Protein 3RMQ (pdb70)

CATH classification: 2.30.30.990 (+1 more: 6.10.140.1650)

Sequence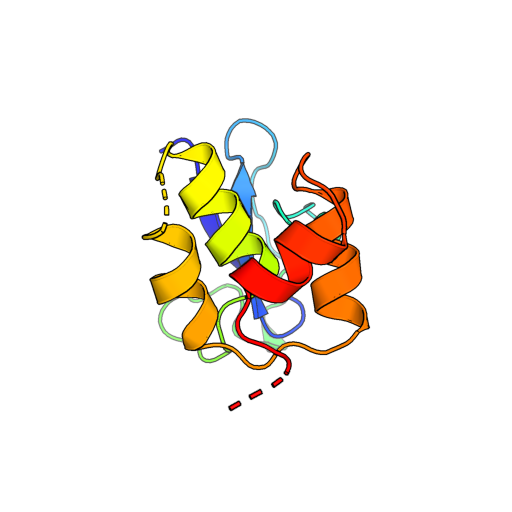 (108 aa):
QRYLWQQADGKRHVYDTARRHRVQAGRPFTALCGEETVTPQQTERGDLTAGLWFDGECPVCTIALAKALGWPREISDLAHRFDWSPALITRLAEVLHCSFGEVVELTGARV

Nearest PDB structures (foldseek):
  3rmq-assembly1_A  TM=1.006E+00  e=8.582E-23  Saccharomonospora viridis DSM 43017
  3rms-assembly3_C  TM=9.795E-01  e=6.558E-20  Saccharomonospora viridis DSM 43017
  2a6c-assembly1_A  TM=3.050E-01  e=9.362E+00  Nitrosomonas europaea

Solvent-accessible surface area: 6581 Å² total

Radius of gyration: 13.91 Å; Cα contacts (8 Å, |Δi|>4): 181; chains: 1; bounding box: 34×32×37 Å

Foldseek 3Di:
DQKDWFDFDQATFIAGVVQDDADAPDWDAGLLGDTTHQHVVQVGPPVVPPPGYHLLLRVLLVCVVVPDDVVSLVVL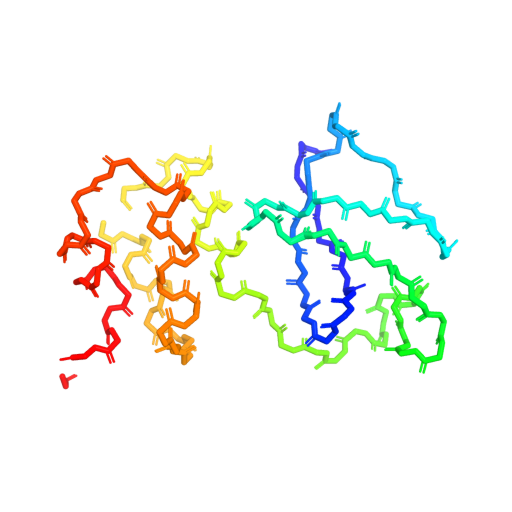QPDAADPVSLVSSPVNDPDDSVVSVNSNVRPD

InterPro domains:
  IPR031795 Putative zinc-finger containing protein [PF16827] (4-70)

B-factor: mean 31.34, std 17.66, range [10.31, 135.7]

Secondary structure (DSSP, 8-state):
--EEEEEETTEEEEEETTT----TT--EE-TTS-EE---GGGTTT-GGG--SPBPHHHHHHHHHHTT---HHHHHHTTS---HHHHHHHHHHS-S-HHHHHHHHT---

Structure (mmCIF, N/CA/C/O backbone):
data_3RMQ
#
_entry.id   3RMQ
#
_cell.length_a   79.225
_cell.length_b   79.225
_cell.length_c   47.051
_cell.angle_alpha   90.00
_cell.angle_beta   90.00
_cell.angle_gamma   120.00
#
_symmetry.space_group_name_H-M   'P 61'
#
loop_
_entity.id
_entity.type
_entity.pdbx_description
1 polymer 'uncharacterized protein'
2 non-polymer 'ZINC ION'
3 non-polymer 2-AMINO-2-HYDROXYMETHYL-PROPANE-1,3-DIOL
4 non-polymer 'CHLORIDE ION'
5 water water
#
loop_
_atom_site.group_PDB
_atom_site.id
_atom_site.type_symbol
_atom_site.label_atom_id
_atom_site.label_alt_id
_atom_site.label_comp_id
_atom_site.label_asym_id
_atom_site.label_entity_id
_atom_site.label_seq_id
_atom_site.pdbx_PDB_ins_code
_atom_site.Cartn_x
_atom_site.Cartn_y
_atom_site.Cartn_z
_atom_site.occupancy
_atom_site.B_iso_or_equiv
_atom_site.auth_seq_id
_atom_site.auth_comp_id
_atom_site.auth_asym_id
_atom_site.auth_atom_id
_atom_site.pdbx_PDB_model_num
ATOM 9 N N . GLN A 1 5 ? 12.743 -37.242 1.651 1.00 21.64 2 GLN A N 1
ATOM 10 C CA . GLN A 1 5 ? 11.833 -36.722 0.638 1.00 20.97 2 GLN A CA 1
ATOM 11 C C . GLN A 1 5 ? 11.294 -35.390 1.112 1.00 20.04 2 GLN A C 1
ATOM 12 O O . GLN A 1 5 ? 11.162 -35.176 2.314 1.00 20.21 2 GLN A O 1
ATOM 18 N N . ARG A 1 6 ? 10.911 -34.519 0.173 1.00 15.31 3 ARG A N 1
ATOM 19 C CA . ARG A 1 6 ? 10.459 -33.178 0.545 1.00 15.71 3 ARG A CA 1
ATOM 20 C C . ARG A 1 6 ? 9.114 -33.250 1.246 1.00 16.22 3 ARG A C 1
ATOM 21 O O . ARG A 1 6 ? 8.853 -32.463 2.171 1.00 15.84 3 ARG A O 1
ATOM 29 N N . TYR A 1 7 ? 8.240 -34.164 0.793 1.00 15.04 4 TYR A N 1
ATOM 30 C CA . TYR A 1 7 ? 6.896 -34.251 1.379 1.00 13.16 4 TYR A CA 1
ATOM 31 C C . TYR A 1 7 ? 6.619 -35.674 1.840 1.00 15.77 4 TYR A C 1
ATOM 32 O O . TYR A 1 7 ? 6.881 -36.630 1.111 1.00 15.45 4 TYR A O 1
ATOM 41 N N . LEU A 1 8 ? 5.991 -35.799 2.993 1.00 11.71 5 LEU A N 1
ATOM 42 C CA . LEU A 1 8 ? 5.646 -37.140 3.523 1.00 13.00 5 LEU A CA 1
ATOM 43 C C . LEU A 1 8 ? 4.228 -37.085 4.075 1.00 15.90 5 LEU A C 1
ATOM 44 O O . LEU A 1 8 ? 3.712 -35.993 4.381 1.00 15.05 5 LEU A O 1
ATOM 49 N N . TRP A 1 9 ? 3.622 -38.256 4.236 1.00 13.30 6 TRP A N 1
ATOM 50 C CA . TRP A 1 9 ? 2.285 -38.366 4.792 1.00 14.30 6 TRP A CA 1
ATOM 51 C C . TRP A 1 9 ? 2.348 -38.545 6.301 1.00 15.51 6 TRP A C 1
ATOM 52 O O . TRP A 1 9 ? 3.308 -39.166 6.813 1.00 12.50 6 TRP A O 1
ATOM 63 N N . GLN A 1 10 ? 1.321 -38.048 7.001 1.00 12.15 7 GLN A N 1
ATOM 64 C CA . GLN A 1 10 ? 1.183 -38.306 8.431 1.00 12.00 7 GLN A CA 1
ATOM 65 C C . GLN A 1 10 ? -0.285 -38.220 8.833 1.00 16.05 7 GLN A C 1
ATOM 66 O O . GLN A 1 10 ? -0.943 -37.210 8.544 1.00 15.26 7 GLN A O 1
ATOM 72 N N . GLN A 1 11 ? -0.789 -39.265 9.477 1.00 13.77 8 GLN A N 1
ATOM 73 C CA . GLN A 1 11 ? -2.205 -39.261 9.917 1.00 14.27 8 GLN A CA 1
ATOM 74 C C . GLN A 1 11 ? -2.308 -38.395 11.170 1.00 16.57 8 GLN A C 1
ATOM 75 O O . GLN A 1 11 ? -1.461 -38.493 12.102 1.00 14.02 8 GLN A O 1
ATOM 81 N N . ALA A 1 12 ? -3.330 -37.536 11.219 1.00 15.38 9 ALA A N 1
ATOM 82 C CA . ALA A 1 12 ? -3.576 -36.737 12.419 1.00 14.34 9 ALA A CA 1
ATOM 83 C C . ALA A 1 12 ? -4.930 -36.078 12.311 1.00 18.74 9 ALA A C 1
ATOM 84 O O . ALA A 1 12 ? -5.358 -35.686 11.226 1.00 16.35 9 ALA A O 1
ATOM 86 N N . ASP A 1 13 ? -5.618 -36.025 13.442 1.00 15.92 10 ASP A N 1
ATOM 87 C CA . ASP A 1 13 ? -6.906 -35.361 13.516 1.00 19.31 10 ASP A CA 1
ATOM 88 C C . ASP A 1 13 ? -7.873 -35.879 12.482 1.00 18.03 10 ASP A C 1
ATOM 89 O O . ASP A 1 13 ? -8.630 -35.104 11.872 1.00 17.53 10 ASP A O 1
ATOM 94 N N . GLY A 1 14 ? -7.881 -37.193 12.297 1.00 14.88 11 GLY A N 1
ATOM 95 C CA . GLY A 1 14 ? -8.883 -37.826 11.479 1.00 17.47 11 GLY A CA 1
ATOM 96 C C . GLY A 1 14 ? -8.624 -37.883 9.973 1.00 20.01 11 GLY A C 1
ATOM 97 O O . GLY A 1 14 ? -9.492 -38.372 9.262 1.00 17.60 11 GLY A O 1
ATOM 98 N N . LYS A 1 15 ? -7.489 -37.392 9.479 1.00 14.22 12 LYS A N 1
ATOM 99 C CA . LYS A 1 15 ? -7.190 -37.572 8.058 1.00 12.15 12 LYS A CA 1
ATOM 100 C C . LYS A 1 15 ? -5.738 -37.889 7.868 1.00 13.44 12 LYS A C 1
ATOM 101 O O . LYS A 1 15 ? -4.921 -37.624 8.741 1.00 13.02 12 LYS A O 1
ATOM 107 N N . ARG A 1 16 ? -5.388 -38.385 6.689 1.00 15.16 13 ARG A N 1
ATOM 108 C CA . ARG A 1 16 ? -3.989 -38.584 6.386 1.00 14.68 13 ARG A CA 1
ATOM 109 C C . ARG A 1 16 ? -3.490 -37.317 5.663 1.00 12.74 13 ARG A C 1
ATOM 110 O O . ARG A 1 16 ? -3.886 -37.072 4.521 1.00 13.38 13 ARG A O 1
ATOM 118 N N . HIS A 1 17 ? -2.716 -36.472 6.369 1.00 12.94 14 HIS A N 1
ATOM 119 C CA . HIS A 1 17 ? -2.286 -35.187 5.810 1.00 15.64 14 HIS A CA 1
ATOM 120 C C . HIS A 1 17 ? -0.918 -35.354 5.195 1.00 14.42 14 HIS A C 1
ATOM 121 O O . HIS A 1 17 ? -0.312 -36.435 5.326 1.00 15.62 14 HIS A O 1
ATOM 128 N N . VAL A 1 18 ? -0.430 -34.291 4.554 1.00 12.38 15 VAL A N 1
ATOM 129 C CA . VAL A 1 18 ? 0.906 -34.275 3.952 1.00 13.86 15 VAL A CA 1
ATOM 130 C C . VAL A 1 18 ? 1.608 -33.165 4.673 1.00 16.17 15 VAL A C 1
ATOM 131 O O . VAL A 1 18 ? 0.972 -32.114 4.990 1.00 15.54 15 VAL A O 1
ATOM 135 N N . TYR A 1 19 ? 2.890 -33.351 4.966 1.00 15.89 16 TYR A N 1
ATOM 136 C CA . TYR A 1 19 ? 3.645 -32.225 5.523 1.00 13.94 16 TYR A CA 1
ATOM 137 C C . TYR A 1 19 ? 4.959 -31.995 4.757 1.00 16.91 16 TYR A C 1
ATOM 138 O O . TYR A 1 19 ? 5.484 -32.903 4.079 1.00 13.65 16 TYR A O 1
ATOM 147 N N . ASP A 1 20 ? 5.464 -30.770 4.869 1.00 16.77 17 ASP A N 1
ATOM 148 C CA . ASP A 1 20 ? 6.735 -30.354 4.247 1.00 17.12 17 ASP A CA 1
ATOM 149 C C . ASP A 1 20 ? 7.855 -30.715 5.248 1.00 15.69 17 ASP A C 1
ATOM 150 O O . ASP A 1 20 ? 7.925 -30.141 6.370 1.00 18.27 17 ASP A O 1
ATOM 155 N N . THR A 1 21 ? 8.722 -31.652 4.876 1.00 15.78 18 THR A N 1
ATOM 156 C CA . THR A 1 21 ? 9.715 -32.170 5.820 1.00 15.69 18 THR A CA 1
ATOM 157 C C . THR A 1 21 ? 10.843 -31.144 5.973 1.00 19.27 18 THR A C 1
ATOM 158 O O . THR A 1 21 ? 11.736 -31.362 6.789 1.00 19.52 18 THR A O 1
ATOM 162 N N . ALA A 1 22 ? 10.825 -30.069 5.166 1.00 15.19 19 ALA A N 1
ATOM 163 C CA . ALA A 1 22 ? 11.805 -28.961 5.368 1.00 22.71 19 ALA A CA 1
ATOM 164 C C . ALA A 1 22 ? 11.297 -28.009 6.438 1.00 23.53 19 ALA A C 1
ATOM 165 O O . ALA A 1 22 ? 12.035 -27.108 6.851 1.00 22.57 19 ALA A O 1
ATOM 167 N N A ARG A 1 23 ? 10.042 -28.189 6.866 0.49 19.58 20 ARG A N 1
ATOM 168 N N B ARG A 1 23 ? 10.041 -28.183 6.861 0.51 19.50 20 ARG A N 1
ATOM 169 C CA A ARG A 1 23 ? 9.408 -27.279 7.832 0.49 23.02 20 ARG A CA 1
ATOM 170 C CA B ARG A 1 23 ? 9.421 -27.278 7.838 0.51 23.02 20 ARG A CA 1
ATOM 171 C C A ARG A 1 23 ? 9.050 -27.946 9.157 0.49 24.96 20 ARG A C 1
ATOM 172 C C B ARG A 1 23 ? 9.105 -27.959 9.167 0.51 25.04 20 ARG A C 1
ATOM 173 O O A ARG A 1 23 ? 9.024 -27.287 10.192 0.49 24.65 20 ARG A O 1
ATOM 174 O O B ARG A 1 23 ? 9.167 -27.326 10.214 0.51 24.42 20 ARG A O 1
ATOM 189 N N . HIS A 1 24 ? 8.760 -29.242 9.133 1.00 20.62 21 HIS A N 1
ATOM 190 C CA . HIS A 1 24 ? 8.361 -29.943 10.340 1.00 18.27 21 HIS A CA 1
ATOM 191 C C . HIS A 1 24 ? 9.018 -31.295 10.506 1.00 21.80 21 HIS A C 1
ATOM 192 O O . HIS A 1 24 ? 9.313 -31.974 9.520 1.00 19.14 21 HIS A O 1
ATOM 199 N N . ARG A 1 25 ? 9.197 -31.667 11.774 1.00 25.97 22 ARG A N 1
ATOM 200 C CA . ARG A 1 25 ? 9.533 -33.031 12.185 1.00 32.08 22 ARG A CA 1
ATOM 201 C C . ARG A 1 25 ? 8.353 -33.532 12.964 1.00 34.53 22 ARG A C 1
ATOM 202 O O . ARG A 1 25 ? 7.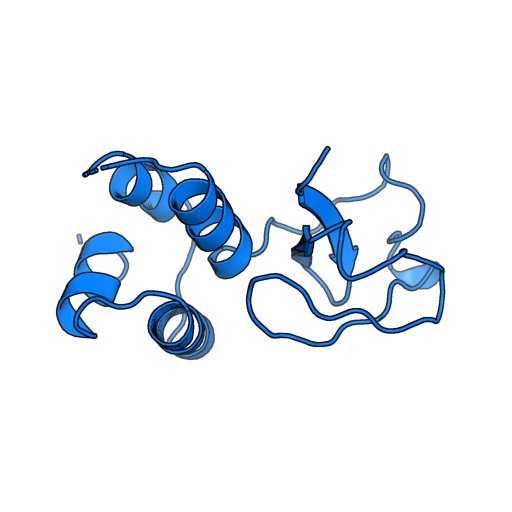957 -32.883 13.923 1.00 44.64 22 ARG A O 1
ATOM 210 N N . VAL A 1 26 ? 7.810 -34.693 12.623 1.00 25.21 23 VAL A N 1
ATOM 211 C CA . VAL A 1 26 ? 6.660 -35.222 13.349 1.00 25.28 23 VAL A CA 1
ATOM 212 C C . VAL A 1 26 ? 7.022 -35.929 14.654 1.00 28.86 23 VAL A C 1
ATOM 213 O O . VAL A 1 26 ? 8.020 -36.638 14.694 1.00 31.83 23 VAL A O 1
ATOM 217 N N . GLN A 1 27 ? 6.180 -35.797 15.689 1.00 24.01 24 GLN A N 1
ATOM 218 C CA . GLN A 1 27 ? 6.432 -36.445 16.981 1.00 30.63 24 GLN A CA 1
ATOM 219 C C . GLN A 1 27 ? 5.123 -36.495 17.740 1.00 31.88 24 GLN A C 1
ATOM 220 O O . GLN A 1 27 ? 4.316 -35.556 17.664 1.00 28.08 24 GLN A O 1
ATOM 226 N N . ALA A 1 28 ? 4.885 -37.585 18.464 1.00 33.50 25 ALA A N 1
ATOM 227 C CA . ALA A 1 28 ? 3.602 -37.738 19.140 1.00 34.60 25 ALA A CA 1
ATOM 228 C C . ALA A 1 28 ? 3.403 -36.540 20.063 1.00 34.90 25 ALA A C 1
ATOM 229 O O . ALA A 1 28 ? 4.344 -36.118 20.720 1.00 34.69 25 ALA A O 1
ATOM 231 N N . GLY A 1 29 ? 2.194 -35.984 20.111 1.00 30.99 26 GLY A N 1
ATOM 232 C CA . GLY A 1 29 ? 1.912 -34.885 21.025 1.00 34.95 26 GLY A CA 1
ATOM 233 C C . GLY A 1 29 ? 2.435 -33.519 20.596 1.00 37.62 26 GLY A C 1
ATOM 234 O O . GLY A 1 29 ? 2.218 -32.540 21.299 1.00 41.18 26 GLY A O 1
ATOM 235 N N . ARG A 1 30 ? 3.094 -33.440 19.439 1.00 26.73 27 ARG A N 1
ATOM 236 C CA . ARG A 1 30 ? 3.642 -32.183 18.948 1.00 27.24 27 ARG A CA 1
ATOM 237 C C . ARG A 1 30 ? 2.830 -31.745 17.739 1.00 25.71 27 ARG A C 1
ATOM 238 O O . ARG A 1 30 ? 2.566 -32.565 16.851 1.00 24.89 27 ARG A O 1
ATOM 246 N N . PRO A 1 31 ? 2.401 -30.481 17.705 1.00 26.94 28 PRO A N 1
ATOM 247 C CA . PRO A 1 31 ? 1.625 -30.043 16.533 1.00 27.18 28 PRO A CA 1
ATOM 248 C C . PRO A 1 31 ? 2.500 -29.887 15.309 1.00 27.78 28 PRO A C 1
ATOM 249 O O . PRO A 1 31 ? 3.691 -29.548 15.437 1.00 21.73 28 PRO A O 1
ATOM 253 N N . PHE A 1 32 ? 1.937 -30.123 14.128 1.00 23.21 29 PHE A N 1
ATOM 254 C CA . PHE A 1 32 ? 2.573 -29.653 12.913 1.00 18.97 29 PHE A CA 1
ATOM 255 C C . PHE A 1 32 ? 1.501 -29.062 12.030 1.00 21.25 29 PHE A C 1
ATOM 256 O O . PHE A 1 32 ? 0.318 -29.282 12.257 1.00 19.43 29 PHE A O 1
ATOM 264 N N . THR A 1 33 ? 1.903 -28.295 11.026 1.00 18.23 30 THR A N 1
ATOM 265 C CA . THR A 1 33 ? 0.929 -27.727 10.127 1.00 16.42 30 THR A CA 1
ATOM 266 C C . THR A 1 33 ? 1.097 -28.445 8.795 1.00 19.43 30 THR A C 1
ATOM 267 O O . THR A 1 33 ? 2.196 -28.507 8.229 1.00 20.22 30 THR A O 1
ATOM 271 N N . ALA A 1 34 ? -0.005 -28.987 8.317 1.00 16.84 31 ALA A N 1
ATOM 272 C CA . ALA A 1 34 ? -0.020 -29.728 7.055 1.00 16.79 31 ALA A CA 1
ATOM 273 C C . ALA A 1 34 ? -0.034 -28.788 5.829 1.00 17.23 31 ALA A C 1
ATOM 274 O O . ALA A 1 34 ? -0.235 -27.555 5.944 1.00 17.42 31 ALA A O 1
ATOM 276 N N . LEU A 1 35 ? 0.117 -29.349 4.629 1.00 16.17 32 LEU A N 1
ATOM 277 C CA . LEU A 1 35 ? 0.083 -28.501 3.413 1.00 19.24 32 LEU A CA 1
ATOM 278 C C . LEU A 1 35 ? -1.267 -27.781 3.305 1.00 18.13 32 LEU A C 1
ATOM 279 O O . LEU A 1 35 ? -1.382 -26.697 2.722 1.00 19.29 32 LEU A O 1
ATOM 284 N N . CYS A 1 36 ? -2.305 -28.360 3.883 1.00 16.52 33 CYS A N 1
ATOM 285 C CA . CYS A 1 36 ? -3.645 -27.754 3.741 1.00 19.17 33 CYS A CA 1
ATOM 286 C C . CYS A 1 36 ? -3.823 -26.602 4.700 1.00 22.44 33 CYS A C 1
ATOM 287 O O . CYS A 1 36 ? -4.857 -25.894 4.676 1.00 21.98 33 CYS A O 1
ATOM 290 N N . GLY A 1 37 ? -2.844 -26.411 5.581 1.00 18.92 34 GLY A N 1
ATOM 291 C CA . GLY A 1 37 ? -2.922 -25.288 6.506 1.00 22.66 34 GLY A CA 1
ATOM 292 C C . GLY A 1 37 ? -3.468 -25.598 7.891 1.00 21.86 34 GLY A C 1
ATOM 293 O O . GLY A 1 37 ? -3.382 -24.775 8.783 1.00 25.65 34 GLY A O 1
ATOM 294 N N A GLU A 1 38 ? -4.029 -26.788 8.071 0.43 19.30 35 GLU A N 1
ATOM 295 N N B GLU A 1 38 ? -4.016 -26.794 8.082 0.57 19.52 35 GLU A N 1
ATOM 296 C CA A GLU A 1 38 ? -4.476 -27.212 9.398 0.43 19.97 35 GLU A CA 1
ATOM 297 C CA B GLU A 1 38 ? -4.509 -27.207 9.404 0.57 20.17 35 GLU A CA 1
ATOM 298 C C A GLU A 1 38 ? -3.255 -27.432 10.282 0.43 21.22 35 GLU A C 1
ATOM 299 C C B GLU A 1 38 ? -3.338 -27.572 10.325 0.57 21.29 35 GLU A C 1
ATOM 300 O O A GLU A 1 38 ? -2.239 -27.929 9.812 0.43 18.51 35 GLU A O 1
ATOM 301 O O B GLU A 1 38 ? -2.440 -28.310 9.924 0.57 18.19 35 GLU A O 1
ATOM 312 N N . THR A 1 39 ? -3.362 -27.055 11.557 1.00 23.43 36 THR A N 1
ATOM 313 C CA . THR A 1 39 ? -2.356 -27.407 12.563 1.00 24.01 36 THR A CA 1
ATOM 314 C C . THR A 1 39 ? -2.932 -28.575 13.350 1.00 23.22 36 THR A C 1
ATOM 315 O O . THR A 1 39 ? -4.043 -28.485 13.913 1.00 20.00 36 THR A O 1
ATOM 319 N N . VAL A 1 40 ? -2.232 -29.705 13.340 1.00 21.65 37 VAL A N 1
ATOM 320 C CA . VAL A 1 40 ? -2.783 -30.944 13.903 1.00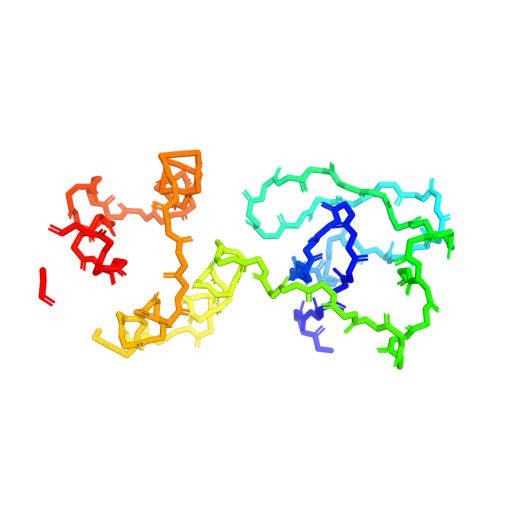 18.69 37 VAL A CA 1
ATOM 321 C C . VAL A 1 40 ? -1.702 -31.633 14.749 1.00 19.50 37 VAL A C 1
ATOM 322 O O . VAL A 1 40 ? -0.517 -31.360 14.559 1.00 23.17 37 VAL A O 1
ATOM 326 N N . THR A 1 41 ? -2.100 -32.548 15.633 1.00 19.49 38 THR A N 1
ATOM 327 C CA . THR A 1 41 ? -1.145 -33.211 16.538 1.00 20.52 38 THR A CA 1
ATOM 328 C C . THR A 1 41 ? -1.401 -34.707 16.501 1.00 20.87 38 THR A C 1
ATOM 329 O O . THR A 1 41 ? -2.502 -35.132 16.830 1.00 23.02 38 THR A O 1
ATOM 333 N N . PRO A 1 42 ? -0.391 -35.507 16.098 1.00 21.27 39 PRO A N 1
ATOM 334 C CA . PRO A 1 42 ? -0.549 -36.966 16.078 1.00 21.29 39 PRO A CA 1
ATOM 335 C C . PRO A 1 42 ? -0.765 -37.502 17.485 1.00 20.17 39 PRO A C 1
ATOM 336 O O . PRO A 1 42 ? -0.097 -37.018 18.440 1.00 21.71 39 PRO A O 1
ATOM 340 N N A GLN A 1 43 ? -1.704 -38.436 17.648 0.48 16.29 40 GLN A N 1
ATOM 341 N N B GLN A 1 43 ? -1.715 -38.435 17.630 0.52 16.25 40 GLN A N 1
ATOM 342 C CA A GLN A 1 43 ? -2.002 -39.002 18.976 0.48 18.27 40 GLN A CA 1
ATOM 343 C CA B GLN A 1 43 ? -2.067 -39.029 18.939 0.52 18.18 40 GLN A CA 1
ATOM 344 C C A GLN A 1 43 ? -2.073 -40.523 18.885 0.48 17.64 40 GLN A C 1
ATOM 345 C C B GLN A 1 43 ? -2.049 -40.547 18.854 0.52 17.47 40 GLN A C 1
ATOM 346 O O A GLN A 1 43 ? -2.675 -41.077 17.964 0.48 14.33 40 GLN A O 1
ATOM 347 O O B GLN A 1 43 ? -2.603 -41.128 17.922 0.52 14.74 40 GLN A O 1
ATOM 358 N N . THR A 1 44 ? -1.475 -41.194 19.861 1.00 16.57 41 THR A N 1
ATOM 359 C CA . THR A 1 44 ? -1.389 -42.636 19.815 1.00 18.65 41 THR A CA 1
ATOM 360 C C . THR A 1 44 ? -2.769 -43.282 19.858 1.00 18.24 41 THR A C 1
ATOM 361 O O . THR A 1 44 ? -2.988 -44.299 19.219 1.00 17.03 41 THR A O 1
ATOM 365 N N . GLU A 1 45 ? -3.703 -42.692 20.607 1.00 15.62 42 GLU A N 1
ATOM 366 C CA . GLU A 1 45 ? -5.050 -43.264 20.731 1.00 15.83 42 GLU A CA 1
ATOM 367 C C . GLU A 1 45 ? -5.791 -43.302 19.405 1.00 16.26 42 GLU A C 1
ATOM 368 O O . GLU A 1 45 ? -6.712 -44.079 19.237 1.00 16.17 42 GLU A O 1
ATOM 374 N N . ARG A 1 46 ? -5.394 -42.452 18.454 1.00 13.89 43 ARG A N 1
ATOM 375 C CA . ARG A 1 46 ? -6.054 -42.420 17.139 1.00 11.79 43 ARG A CA 1
ATOM 376 C C . ARG A 1 46 ? -5.318 -43.278 16.100 1.00 15.98 43 ARG A C 1
ATOM 377 O O . ARG A 1 46 ? -5.639 -43.271 14.873 1.00 15.14 43 ARG A O 1
ATOM 385 N N . GLY A 1 47 ? -4.314 -43.996 16.578 1.00 15.23 44 GLY A N 1
ATOM 386 C CA . GLY A 1 47 ? -3.488 -44.846 15.703 1.00 16.11 44 GLY A CA 1
ATOM 387 C C . GLY A 1 47 ? -2.493 -44.046 14.857 1.00 14.75 44 GLY A C 1
ATOM 388 O O . GLY A 1 47 ? -1.844 -44.588 13.924 1.00 14.47 44 GLY A O 1
ATOM 389 N N . ASP A 1 48 ? -2.285 -42.774 15.206 1.00 14.57 45 ASP A N 1
ATOM 390 C CA . ASP A 1 48 ? -1.494 -41.897 14.336 1.00 13.30 45 ASP A CA 1
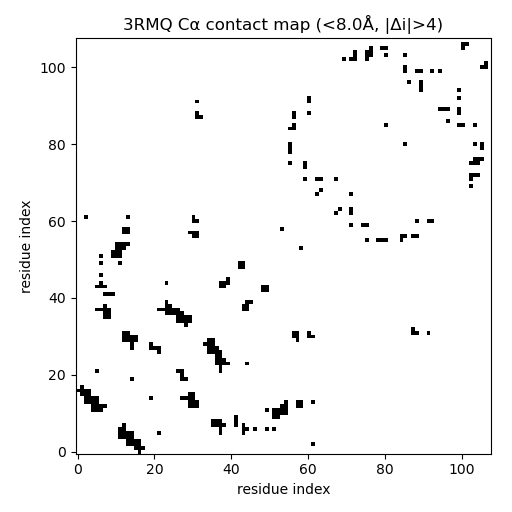ATOM 391 C C . ASP A 1 48 ? 0.002 -42.222 14.328 1.00 13.60 45 ASP A C 1
ATOM 392 O O . ASP A 1 48 ? 0.707 -41.826 13.377 1.00 18.19 45 ASP A O 1
ATOM 397 N N . LEU A 1 49 ? 0.515 -42.902 15.357 1.00 15.62 46 LEU A N 1
ATOM 398 C CA . LEU A 1 49 ? 1.982 -43.154 15.373 1.00 20.77 46 LEU A CA 1
ATOM 399 C C . LEU A 1 49 ? 2.362 -44.585 14.936 1.00 25.36 46 LEU A C 1
ATOM 400 O O . LEU A 1 49 ? 3.503 -45.007 15.089 1.00 26.30 46 LEU A O 1
ATOM 405 N N . THR A 1 50 ? 1.415 -45.323 14.361 1.00 18.67 47 THR A N 1
ATOM 406 C CA . THR A 1 50 ? 1.757 -46.610 13.730 1.00 21.24 47 THR A CA 1
ATOM 407 C C . THR A 1 50 ? 1.213 -46.579 12.326 1.00 18.03 47 THR A C 1
ATOM 408 O O . THR A 1 50 ? 0.021 -46.700 12.152 1.00 15.83 47 THR A O 1
ATOM 412 N N . ALA A 1 51 ? 2.080 -46.435 11.311 1.00 18.86 48 ALA A N 1
ATOM 413 C CA . ALA A 1 51 ? 1.562 -46.174 9.971 1.00 18.68 48 ALA A CA 1
ATOM 414 C C . ALA A 1 51 ? 0.785 -47.392 9.444 1.00 18.59 48 ALA A C 1
ATOM 415 O O . ALA A 1 51 ? -0.101 -47.239 8.594 1.00 20.80 48 ALA A O 1
ATOM 417 N N . GLY A 1 52 ? 1.072 -48.587 9.978 1.00 18.81 49 GLY A N 1
ATOM 418 C CA . GLY A 1 52 ? 0.266 -49.752 9.610 1.00 26.05 49 GLY A CA 1
ATOM 419 C C . GLY A 1 52 ? -1.175 -49.692 10.118 1.00 26.60 49 GLY A C 1
ATOM 420 O O . GLY A 1 52 ? -2.039 -50.459 9.701 1.00 28.36 49 GLY A O 1
ATOM 421 N N . LEU A 1 53 ? -1.441 -48.790 11.046 1.00 20.86 50 LEU A N 1
ATOM 422 C CA . LEU A 1 53 ? -2.790 -48.597 11.573 1.00 21.52 50 LEU A CA 1
ATOM 423 C C . LEU A 1 53 ? -3.441 -47.314 11.029 1.00 16.54 50 LEU A C 1
ATOM 424 O O . LEU A 1 53 ? -4.440 -46.813 11.606 1.00 18.84 50 LEU A O 1
ATOM 429 N N . TRP A 1 54 ? -2.887 -46.718 9.970 1.00 15.22 51 TRP A N 1
ATOM 430 C CA . TRP A 1 54 ? -3.486 -45.503 9.451 1.00 13.35 51 TRP A CA 1
ATOM 431 C C . TRP A 1 54 ? -4.704 -45.818 8.599 1.00 16.80 51 TRP A C 1
ATOM 432 O O . TRP A 1 54 ? -4.570 -46.099 7.387 1.00 16.44 51 TRP A O 1
ATOM 443 N N . PHE A 1 55 ? -5.884 -45.772 9.207 1.00 14.14 52 PHE A N 1
ATOM 444 C CA . PHE A 1 55 ? -7.103 -46.117 8.463 1.00 14.60 52 PHE A CA 1
ATOM 445 C C . PHE A 1 55 ? -7.927 -44.879 8.090 1.00 19.81 52 PHE A C 1
ATOM 446 O O . PHE A 1 55 ? -8.949 -44.987 7.425 1.00 16.47 52 PHE A O 1
ATOM 454 N N . ASP A 1 56 ? -7.545 -43.703 8.565 1.00 15.55 53 ASP A N 1
ATOM 455 C CA . ASP A 1 56 ? -8.289 -42.498 8.195 1.00 15.32 53 ASP A CA 1
ATOM 456 C C . ASP A 1 56 ? -8.160 -42.226 6.710 1.00 19.16 53 ASP A C 1
ATOM 457 O O . ASP A 1 56 ? -7.138 -42.538 6.101 1.00 18.43 53 ASP A O 1
ATOM 462 N N . GLY A 1 57 ? -9.152 -41.562 6.143 1.00 18.14 54 GLY A N 1
ATOM 463 C CA . GLY A 1 57 ? -9.090 -41.233 4.736 1.00 17.85 54 GLY A CA 1
ATOM 464 C C . GLY A 1 57 ? -8.035 -40.164 4.466 1.00 19.87 54 GLY A C 1
ATOM 465 O O . GLY A 1 57 ? -7.720 -39.374 5.361 1.00 16.02 54 GLY A O 1
ATOM 466 N N . GLU A 1 58 ? -7.484 -40.132 3.247 1.00 16.03 55 GLU A N 1
ATOM 467 C CA . GLU A 1 58 ? -6.563 -39.040 2.911 1.00 18.69 55 GLU A CA 1
ATOM 468 C C . GLU A 1 58 ? -7.242 -37.659 2.969 1.00 18.59 55 GLU A C 1
ATOM 469 O O . GLU A 1 58 ? -8.411 -37.507 2.622 1.00 17.71 55 GLU A O 1
ATOM 475 N N . CYS A 1 59 ? -6.496 -36.654 3.391 1.00 15.84 56 CYS A N 1
ATOM 476 C CA . CYS A 1 59 ? -6.950 -35.261 3.390 1.00 12.87 56 CYS A CA 1
ATOM 477 C C . CYS A 1 59 ? -7.060 -34.812 1.931 1.00 15.05 56 CYS A C 1
ATOM 478 O O . CYS A 1 59 ? -6.066 -34.816 1.200 1.00 14.29 56 CYS A O 1
ATOM 481 N N . PRO A 1 60 ? -8.278 -34.483 1.451 1.00 19.84 57 PRO A N 1
ATOM 482 C CA . PRO A 1 60 ? -8.372 -34.113 0.025 1.00 18.85 57 PRO A CA 1
ATOM 483 C C . PRO A 1 60 ? -7.529 -32.891 -0.303 1.00 17.50 57 PRO A C 1
ATOM 484 O O . PRO A 1 60 ? -6.946 -32.800 -1.387 1.00 18.77 57 PRO A O 1
ATOM 488 N N . VAL A 1 61 ? -7.467 -31.925 0.616 1.00 16.00 58 VAL A N 1
ATOM 489 C CA . VAL A 1 61 ? -6.748 -30.683 0.312 1.00 16.57 58 VAL A CA 1
ATOM 490 C C . VAL A 1 61 ? -5.235 -30.925 0.202 1.00 19.82 58 VAL A C 1
ATOM 491 O O . VAL A 1 61 ? -4.576 -30.487 -0.755 1.00 14.42 58 VAL A O 1
ATOM 495 N N . CYS A 1 62 ? -4.691 -31.633 1.177 1.00 18.27 59 CYS A N 1
ATOM 496 C CA . CYS A 1 62 ? -3.272 -31.996 1.139 1.00 16.46 59 CYS A CA 1
ATOM 497 C C . CYS A 1 62 ? -2.922 -32.808 -0.125 1.00 16.65 59 CYS A C 1
ATOM 498 O O . CYS A 1 62 ? -1.839 -32.630 -0.694 1.00 14.29 59 CYS A O 1
ATOM 501 N N . THR A 1 63 ? -3.791 -33.728 -0.523 1.00 15.94 60 THR A N 1
ATOM 502 C CA . THR A 1 63 ? -3.502 -34.601 -1.684 1.00 14.17 60 THR A CA 1
ATOM 503 C C . THR A 1 63 ? -3.370 -33.752 -2.960 1.00 18.52 60 THR A C 1
ATOM 504 O O . THR A 1 63 ? -2.444 -33.925 -3.738 1.00 18.25 60 THR A O 1
ATOM 508 N N . ILE A 1 64 ? -4.324 -32.828 -3.165 1.00 13.51 61 ILE A N 1
ATOM 509 C CA . ILE A 1 64 ? -4.320 -31.947 -4.330 1.00 17.32 61 ILE A CA 1
ATOM 510 C C . ILE A 1 64 ? -3.148 -30.952 -4.208 1.00 19.70 61 ILE A C 1
ATOM 511 O O . ILE A 1 64 ? -2.461 -30.686 -5.190 1.00 19.19 61 ILE A O 1
ATOM 516 N N . ALA A 1 65 ? -2.930 -30.389 -3.012 1.00 19.29 62 ALA A N 1
ATOM 517 C CA . ALA A 1 65 ? -1.787 -29.462 -2.804 1.00 21.16 62 ALA A CA 1
ATOM 518 C C . ALA A 1 65 ? -0.453 -30.136 -3.164 1.00 20.53 62 ALA A C 1
ATOM 519 O O . ALA A 1 65 ? 0.402 -29.537 -3.815 1.00 20.15 62 ALA A O 1
ATOM 521 N N . LEU A 1 66 ? -0.284 -31.393 -2.747 1.00 17.44 63 LEU A N 1
ATOM 522 C CA . LEU A 1 66 ? 0.925 -32.172 -3.078 1.00 18.97 63 LEU A CA 1
ATOM 523 C C . LEU A 1 66 ? 1.071 -32.373 -4.596 1.00 23.18 63 LEU A C 1
ATOM 524 O O . LEU A 1 66 ? 2.151 -32.098 -5.186 1.00 23.31 63 LEU A O 1
ATOM 529 N N . ALA A 1 67 ? 0.003 -32.828 -5.269 1.00 19.26 64 ALA A N 1
ATOM 530 C CA . ALA A 1 67 ? 0.078 -32.942 -6.739 1.00 22.44 64 ALA A CA 1
ATOM 531 C C . ALA A 1 67 ? 0.503 -31.619 -7.378 1.00 22.81 64 ALA A C 1
ATOM 532 O O . ALA A 1 67 ? 1.324 -31.575 -8.278 1.00 26.82 64 ALA A O 1
ATOM 534 N N . LYS A 1 68 ? -0.089 -30.529 -6.924 1.00 19.72 65 LYS A N 1
ATOM 535 C CA . LYS A 1 68 ? 0.229 -29.230 -7.502 1.00 22.12 65 LYS A CA 1
ATOM 536 C C . LYS A 1 68 ? 1.715 -28.885 -7.255 1.00 28.40 65 LYS A C 1
ATOM 537 O O . LYS A 1 68 ? 2.420 -28.446 -8.197 1.00 28.61 65 LYS A O 1
ATOM 543 N N . ALA A 1 69 ? 2.174 -29.103 -6.005 1.00 25.75 66 ALA A N 1
ATOM 544 C CA . ALA A 1 69 ? 3.538 -28.794 -5.599 1.00 27.18 66 ALA A CA 1
ATOM 545 C C . ALA A 1 69 ? 4.491 -29.597 -6.440 1.00 32.49 66 ALA A C 1
ATOM 546 O O . ALA A 1 69 ? 5.605 -29.154 -6.696 1.00 32.16 66 ALA A O 1
ATOM 548 N N . LEU A 1 70 ? 4.067 -30.796 -6.839 1.00 24.09 67 LEU A N 1
ATOM 549 C CA . LEU A 1 70 ? 4.944 -31.683 -7.604 1.00 29.15 67 LEU A CA 1
ATOM 550 C C . LEU A 1 70 ? 4.909 -31.363 -9.098 1.00 36.32 67 LEU A C 1
ATOM 551 O O . LEU A 1 70 ? 5.623 -31.979 -9.882 1.00 39.64 67 LEU A O 1
ATOM 556 N N . GLY A 1 71 ? 4.075 -30.403 -9.482 1.00 32.63 68 GLY A N 1
ATOM 557 C CA . GLY A 1 71 ? 4.106 -29.857 -10.833 1.00 40.02 68 GLY A CA 1
ATOM 558 C C . GLY A 1 71 ? 3.105 -30.463 -11.808 1.00 41.59 68 GLY A C 1
ATOM 559 O O . GLY A 1 71 ? 3.240 -30.258 -13.030 1.00 43.28 68 GLY A O 1
ATOM 560 N N . TRP A 1 72 ? 2.097 -31.184 -11.319 1.00 34.36 69 TRP A N 1
ATOM 561 C CA . TRP A 1 72 ? 1.112 -31.753 -12.255 1.00 40.91 69 TRP A CA 1
ATOM 562 C C . TRP A 1 72 ? 0.319 -30.689 -12.982 1.00 43.72 69 TRP A C 1
ATOM 563 O O . TRP A 1 72 ? 0.018 -29.646 -12.391 1.00 40.29 69 TRP A O 1
ATOM 5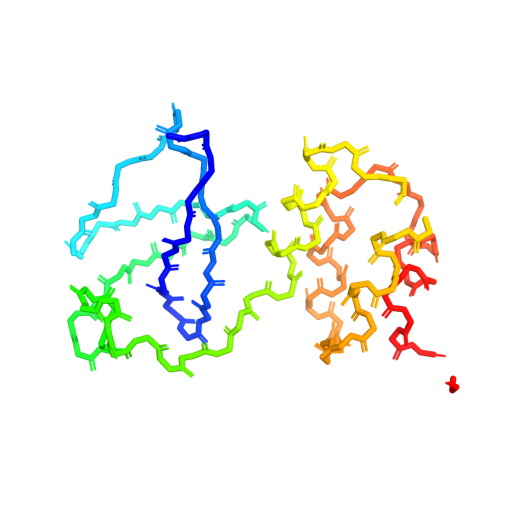74 N N . PRO A 1 73 ? -0.063 -30.973 -14.254 1.00 40.72 70 PRO A N 1
ATOM 575 C CA . PRO A 1 73 ? -0.972 -30.086 -14.969 1.00 44.42 70 PRO A CA 1
ATOM 576 C C . PRO A 1 73 ? -2.343 -30.144 -14.324 1.00 40.43 70 PRO A C 1
ATOM 577 O O . PRO A 1 73 ? -2.668 -31.137 -13.657 1.00 34.34 70 PRO A O 1
ATOM 589 N N . ARG A 1 75 ? -5.257 -30.668 -15.549 1.00 43.93 72 ARG A N 1
ATOM 590 C CA . ARG A 1 75 ? -6.172 -31.744 -15.926 1.00 51.43 72 ARG A CA 1
ATOM 591 C C . ARG A 1 75 ? -5.924 -33.025 -15.132 1.00 43.42 72 ARG A C 1
ATOM 592 O O . ARG A 1 75 ? -6.874 -33.697 -14.772 1.00 41.82 72 ARG A O 1
ATOM 600 N N . GLU A 1 76 ? -4.668 -33.362 -14.836 1.00 40.04 73 GLU A N 1
ATOM 601 C CA . GLU A 1 76 ? -4.393 -34.561 -14.037 1.00 36.02 73 GLU A CA 1
ATOM 602 C C . GLU A 1 76 ? -4.709 -34.371 -12.569 1.00 32.38 73 GLU A C 1
ATOM 603 O O . GLU A 1 76 ? -5.026 -35.325 -11.873 1.00 34.73 73 GLU A O 1
ATOM 609 N N . ILE A 1 77 ? -4.542 -33.155 -12.066 1.00 30.88 74 ILE A N 1
ATOM 610 C CA . ILE A 1 77 ? -4.949 -32.862 -10.695 1.00 32.07 74 ILE A CA 1
ATOM 611 C C . ILE A 1 77 ? -6.489 -33.026 -10.615 1.00 33.08 74 ILE A C 1
ATOM 612 O O . ILE A 1 77 ? -7.023 -33.541 -9.644 1.00 28.85 74 ILE A O 1
ATOM 617 N N . SER A 1 78 ? -7.185 -32.614 -11.664 1.00 37.20 75 SER A N 1
ATOM 618 C CA . SER A 1 78 ? -8.625 -32.679 -11.653 1.00 37.19 75 SER A CA 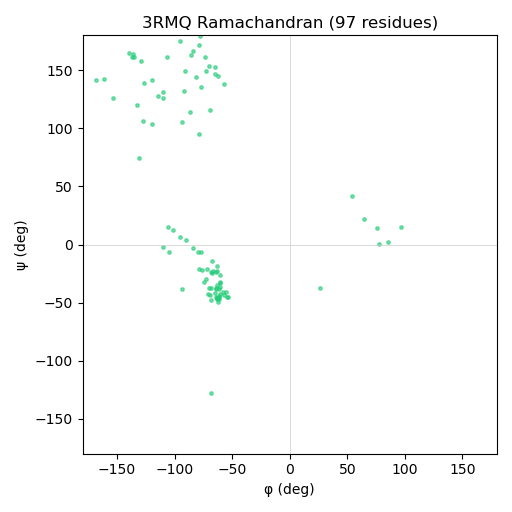1
ATOM 619 C C . SER A 1 78 ? -9.090 -34.127 -11.534 1.00 36.96 75 SER A C 1
ATOM 620 O O . SER A 1 78 ? -9.973 -34.418 -10.723 1.00 33.87 75 SER A O 1
ATOM 623 N N . ASP A 1 79 ? -8.490 -35.030 -12.318 1.00 34.95 76 ASP A N 1
ATOM 624 C CA . ASP A 1 79 ? -8.807 -36.468 -12.251 1.00 37.89 76 ASP A CA 1
ATOM 625 C C . ASP A 1 79 ? -8.632 -37.032 -10.849 1.00 35.28 76 ASP A C 1
ATOM 626 O O . ASP A 1 79 ? -9.430 -37.828 -10.386 1.00 36.02 76 ASP A O 1
ATOM 631 N N . LEU A 1 80 ? -7.568 -36.600 -10.187 1.00 31.62 77 LEU A N 1
ATOM 632 C CA . LEU A 1 80 ? -7.251 -37.003 -8.828 1.00 30.73 77 LEU A CA 1
ATOM 633 C C . LEU A 1 80 ? -8.367 -36.570 -7.848 1.00 31.19 77 LEU A C 1
ATOM 634 O O . LEU A 1 80 ? -8.823 -37.336 -6.995 1.00 29.12 77 LEU A O 1
ATOM 639 N N . ALA A 1 81 ? -8.797 -35.323 -7.975 1.00 28.99 78 ALA A N 1
ATOM 640 C CA . ALA A 1 81 ? -9.701 -34.706 -6.994 1.00 29.02 78 ALA A CA 1
ATOM 641 C C . ALA A 1 81 ? -11.053 -35.387 -7.045 1.00 33.13 78 ALA A C 1
ATOM 642 O O . ALA A 1 81 ? -11.810 -35.400 -6.070 1.00 30.84 78 ALA A O 1
ATOM 644 N N . HIS A 1 82 ? -11.349 -35.976 -8.197 1.00 37.02 79 HIS A N 1
ATOM 645 C CA . HIS A 1 82 ? -12.660 -36.510 -8.413 1.00 45.79 79 HIS A CA 1
ATOM 646 C C . HIS A 1 82 ? -12.950 -37.633 -7.452 1.00 43.39 79 HIS A C 1
ATOM 647 O O . HIS A 1 82 ? -14.105 -37.928 -7.216 1.00 41.29 79 HIS A O 1
ATOM 654 N N . ARG A 1 83 ? -11.939 -38.230 -6.830 1.00 43.34 80 ARG A N 1
ATOM 655 C CA . ARG A 1 83 ? -12.250 -39.336 -5.930 1.00 45.77 80 ARG A CA 1
ATOM 656 C C . ARG A 1 83 ? -12.516 -38.975 -4.464 1.00 40.52 80 ARG A C 1
ATOM 657 O O . ARG A 1 83 ? -12.733 -39.868 -3.638 1.00 44.79 80 ARG A O 1
ATOM 665 N N . PHE A 1 84 ? -12.518 -37.686 -4.120 1.00 31.88 81 PHE A N 1
ATOM 666 C CA . PHE A 1 84 ? -12.857 -37.260 -2.751 1.00 29.20 81 PHE A CA 1
ATOM 667 C C . PHE A 1 84 ? -14.245 -36.620 -2.674 1.00 36.02 81 PHE A C 1
ATOM 668 O O . PHE A 1 84 ? -14.778 -36.176 -3.690 1.00 36.43 81 PHE A O 1
ATOM 676 N N . ASP A 1 85 ? -14.799 -36.558 -1.463 1.00 35.43 82 ASP A N 1
ATOM 677 C CA . ASP A 1 85 ? -15.988 -35.757 -1.168 1.00 39.75 82 ASP A CA 1
ATOM 678 C C . ASP A 1 85 ? -15.544 -34.367 -0.691 1.00 37.05 82 ASP A C 1
ATOM 679 O O . ASP A 1 85 ? -14.678 -34.253 0.151 1.00 44.75 82 ASP A O 1
ATOM 684 N N . TRP A 1 86 ? -16.141 -33.326 -1.238 1.00 29.27 83 TRP A N 1
ATOM 685 C CA . TRP A 1 86 ? -15.670 -31.969 -1.036 1.00 28.73 83 TRP A CA 1
ATOM 686 C C . TRP A 1 86 ? -16.728 -31.077 -0.367 1.00 35.18 83 TRP A C 1
ATOM 687 O O . TRP A 1 86 ? -17.693 -30.627 -1.006 1.00 36.51 83 TRP A O 1
ATOM 698 N N . SER A 1 87 ? -16.545 -30.824 0.918 1.00 27.46 84 SER A N 1
ATOM 699 C CA . SER A 1 87 ? -17.442 -29.954 1.653 1.00 26.01 84 SER A CA 1
ATOM 700 C C . SER A 1 87 ? -17.022 -28.505 1.444 1.00 24.42 84 SER A C 1
ATOM 701 O O . SER A 1 87 ? -15.931 -28.244 0.954 1.00 20.87 84 SER A O 1
ATOM 704 N N . PRO A 1 88 ? -17.893 -27.554 1.822 1.00 29.25 85 PRO A N 1
ATOM 705 C CA . PRO A 1 88 ? -17.503 -26.153 1.659 1.00 29.49 85 PRO A CA 1
ATOM 706 C C . PRO A 1 88 ? -16.257 -25.852 2.481 1.00 30.04 85 PRO A C 1
ATOM 707 O O . PRO A 1 88 ? -15.438 -25.059 2.058 1.00 28.91 85 PRO A O 1
ATOM 711 N N . ALA A 1 89 ? -16.093 -26.497 3.631 1.00 26.42 86 ALA A N 1
ATOM 712 C CA . ALA A 1 89 ? -14.917 -26.273 4.437 1.00 29.29 86 ALA A CA 1
ATOM 713 C C . ALA A 1 89 ? -13.670 -26.673 3.656 1.00 28.76 86 ALA A C 1
ATOM 714 O O . ALA A 1 89 ? -12.675 -25.956 3.663 1.00 23.27 86 ALA A O 1
ATOM 716 N N . LEU A 1 90 ? -13.720 -27.830 3.002 1.00 23.10 87 LEU A N 1
ATOM 717 C CA . LEU A 1 90 ? -12.539 -28.314 2.257 1.00 23.17 87 LEU A CA 1
ATOM 718 C C . LEU A 1 90 ? -12.259 -27.511 1.014 1.00 25.50 87 LEU A C 1
ATOM 719 O O . LEU A 1 90 ? -11.125 -27.216 0.717 1.00 23.79 87 LEU A O 1
ATOM 724 N N . ILE A 1 91 ? -13.306 -27.173 0.270 1.00 20.81 88 ILE A N 1
ATOM 725 C CA . ILE A 1 91 ? -13.146 -26.422 -0.973 1.00 27.35 88 ILE A CA 1
ATOM 726 C C . ILE A 1 91 ? -12.589 -25.055 -0.666 1.00 26.57 88 ILE A C 1
ATOM 727 O O . ILE A 1 91 ? -11.686 -24.582 -1.347 1.00 26.53 88 ILE A O 1
ATOM 732 N N . THR A 1 92 ? -13.114 -24.388 0.348 1.00 24.54 89 THR A N 1
ATOM 733 C CA . THR A 1 92 ? -12.628 -23.039 0.593 1.00 31.85 89 THR A CA 1
ATOM 734 C C . THR A 1 92 ? -11.207 -23.120 1.176 1.00 25.77 89 THR A C 1
ATOM 735 O O . THR A 1 92 ? -10.373 -22.244 0.920 1.00 22.44 89 THR A O 1
ATOM 739 N N . ARG A 1 93 ? -10.901 -24.193 1.902 1.00 35.36 90 ARG A N 1
ATOM 740 C CA . ARG A 1 93 ? -9.529 -24.405 2.362 1.00 32.15 90 ARG A CA 1
ATOM 741 C C . ARG A 1 93 ? -8.562 -24.638 1.160 1.00 31.08 90 ARG A C 1
ATOM 742 O O . ARG A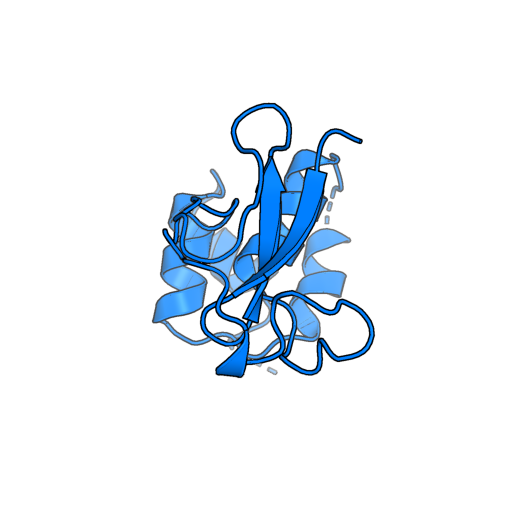 1 93 ? -7.457 -24.094 1.128 1.00 30.78 90 ARG A O 1
ATOM 750 N N . LEU A 1 94 ? -8.982 -25.422 0.155 1.00 23.28 91 LEU A N 1
ATOM 751 C CA . LEU A 1 94 ? -8.125 -25.637 -1.033 1.00 24.91 91 LEU A CA 1
ATOM 752 C C . LEU A 1 94 ? -7.921 -24.318 -1.791 1.00 26.67 91 LEU A C 1
ATOM 753 O O . LEU A 1 94 ? -6.846 -24.079 -2.349 1.00 26.77 91 LEU A O 1
ATOM 758 N N . ALA A 1 95 ? -8.957 -23.486 -1.859 1.00 23.63 92 ALA A N 1
ATOM 759 C CA . ALA A 1 95 ? -8.838 -22.199 -2.566 1.00 33.97 92 ALA A CA 1
ATOM 760 C C . ALA A 1 95 ? -7.815 -21.268 -1.905 1.00 36.72 92 ALA A C 1
ATOM 761 O O . ALA A 1 95 ? -7.288 -20.362 -2.550 1.00 40.37 92 ALA A O 1
ATOM 763 N N . GLU A 1 96 ? -7.548 -21.473 -0.625 1.00 39.74 93 GLU A N 1
ATOM 764 C CA . GLU A 1 96 ? -6.566 -20.650 0.062 1.00 42.30 93 GLU A CA 1
ATOM 765 C C . GLU A 1 96 ? -5.150 -21.080 -0.331 1.00 42.95 93 GLU A C 1
ATOM 766 O O . GLU A 1 96 ? -4.204 -20.306 -0.220 1.00 42.51 93 GLU A O 1
ATOM 772 N N . VAL A 1 97 ? -5.024 -22.318 -0.801 1.00 38.43 94 VAL A N 1
ATOM 773 C CA . VAL A 1 97 ? -3.750 -22.919 -1.170 1.00 37.44 94 VAL A CA 1
ATOM 774 C C . VAL A 1 97 ? -3.434 -22.746 -2.642 1.00 45.76 94 VAL A C 1
ATOM 775 O O . VAL A 1 97 ? -2.276 -22.591 -3.008 1.00 52.35 94 VAL A O 1
ATOM 779 N N . LEU A 1 98 ? -4.443 -22.842 -3.503 1.00 38.48 95 LEU A N 1
ATOM 780 C CA . LEU A 1 98 ? -4.217 -22.714 -4.939 1.00 45.70 95 LEU A CA 1
ATOM 781 C C . LEU A 1 98 ? -4.252 -21.222 -5.304 1.00 56.89 95 LEU A C 1
ATOM 782 O O . LEU A 1 98 ? -4.729 -20.397 -4.519 1.00 51.47 95 LEU A O 1
ATOM 787 N N . HIS A 1 99 ? -3.737 -20.864 -6.472 1.00 73.96 96 HIS A N 1
ATOM 788 C CA . HIS A 1 99 ? -3.690 -19.453 -6.817 1.00 86.92 96 HIS A CA 1
ATOM 789 C C . HIS A 1 99 ? -4.649 -19.066 -7.918 1.00 89.44 96 HIS A C 1
ATOM 790 O O . HIS A 1 99 ? -4.746 -17.896 -8.271 1.00 105.04 96 HIS A O 1
ATOM 797 N N . CYS A 1 100 ? -5.368 -20.046 -8.446 1.00 66.47 97 CYS A N 1
ATOM 798 C CA . CYS A 1 100 ? -6.379 -19.785 -9.465 1.00 63.75 97 CYS A CA 1
ATOM 799 C C . CYS A 1 100 ? -7.686 -19.216 -8.837 1.00 50.34 97 CYS A C 1
ATOM 800 O O . CYS A 1 100 ? -7.752 -19.008 -7.624 1.00 38.34 97 CYS A O 1
ATOM 803 N N . SER A 1 101 ? -8.701 -18.919 -9.652 1.00 56.05 98 SER A N 1
ATOM 804 C CA . SER A 1 101 ? -9.927 -18.302 -9.129 1.00 55.16 98 SER A CA 1
ATOM 805 C C . SER A 1 101 ? -10.745 -19.338 -8.358 1.00 47.29 98 SER A C 1
ATOM 806 O O . SER A 1 101 ? -10.530 -20.543 -8.512 1.00 37.47 98 SER A O 1
ATOM 809 N N . PHE A 1 102 ? -11.667 -18.885 -7.519 1.00 60.04 99 PHE A N 1
ATOM 810 C CA . PHE A 1 102 ? -12.430 -19.824 -6.719 1.00 55.61 99 PHE A CA 1
ATOM 811 C C . PHE A 1 102 ? -13.219 -20.749 -7.635 1.00 54.37 99 PHE A C 1
ATOM 812 O O . PHE A 1 102 ? -13.335 -21.943 -7.380 1.00 44.00 99 PHE A O 1
ATOM 820 N N . GLY A 1 103 ? -13.748 -20.195 -8.721 1.00 48.66 100 GLY A N 1
ATOM 821 C CA . GLY A 1 103 ? -14.501 -20.996 -9.666 1.00 47.55 100 GLY A CA 1
ATOM 822 C C . GLY A 1 103 ? -13.631 -22.066 -10.300 1.00 46.03 100 GLY A C 1
ATOM 823 O O . GLY A 1 103 ? -14.097 -23.166 -10.600 1.00 43.85 100 GLY A O 1
ATOM 824 N N . GLU A 1 104 ? -12.363 -21.737 -10.528 1.00 44.92 101 GLU A N 1
ATOM 825 C CA . GLU A 1 104 ? -11.440 -22.698 -11.104 1.00 47.92 101 GLU A CA 1
ATOM 826 C C . GLU A 1 104 ? -11.175 -23.799 -10.091 1.00 37.44 101 GLU A C 1
ATOM 827 O O . GLU A 1 104 ? -11.100 -24.981 -10.466 1.00 32.21 101 GLU A O 1
ATOM 833 N N . VAL A 1 105 ? -11.088 -23.444 -8.808 1.00 38.19 102 VAL A N 1
ATOM 834 C CA . VAL A 1 105 ? -10.929 -24.483 -7.780 1.00 36.87 102 VAL A CA 1
ATOM 835 C C . VAL A 1 105 ? -12.150 -25.402 -7.754 1.00 30.27 102 VAL A C 1
ATOM 836 O O . VAL A 1 105 ? -12.013 -26.628 -7.732 1.00 27.79 102 VAL A O 1
ATOM 840 N N . VAL A 1 106 ? -13.343 -24.829 -7.774 1.00 28.10 103 VAL A N 1
ATOM 841 C CA . VAL A 1 106 ? -14.542 -25.648 -7.703 1.00 30.09 103 VAL A CA 1
ATOM 842 C C . VAL A 1 106 ? -14.622 -26.600 -8.907 1.00 35.16 103 VAL A C 1
ATOM 843 O O . VAL A 1 106 ? -14.902 -27.780 -8.741 1.00 34.09 103 VAL A O 1
ATOM 847 N N . GLU A 1 107 ? -14.347 -26.103 -10.105 1.00 34.63 104 GLU A N 1
ATOM 848 C CA . GLU A 1 107 ? -14.349 -26.949 -11.302 1.00 44.61 104 GLU A CA 1
ATOM 849 C C . GLU A 1 107 ? -13.323 -28.079 -11.203 1.00 43.74 104 GLU A C 1
ATOM 850 O O . GLU A 1 107 ? -13.616 -29.237 -11.534 1.00 40.68 104 GLU A O 1
ATOM 856 N N . LEU A 1 108 ? -12.137 -27.748 -10.699 1.00 42.74 105 LEU A N 1
ATOM 857 C CA . LEU A 1 108 ? -11.071 -28.722 -10.500 1.00 44.62 105 LEU A CA 1
ATOM 858 C C . LEU A 1 108 ? -11.541 -29.911 -9.642 1.00 36.76 105 LEU A C 1
ATOM 859 O O . LEU A 1 108 ? -11.290 -31.077 -9.974 1.00 32.60 105 LEU A O 1
ATOM 864 N N . THR A 1 109 ? -12.240 -29.623 -8.544 1.00 35.08 106 THR A N 1
ATOM 865 C CA . THR A 1 109 ? -12.615 -30.666 -7.612 1.00 32.79 106 THR A CA 1
ATOM 866 C C . THR A 1 109 ? -13.637 -31.608 -8.226 1.00 35.35 106 THR A C 1
ATOM 867 O O . THR A 1 109 ? -13.772 -32.736 -7.771 1.00 35.08 106 THR A O 1
ATOM 871 N N . GLY A 1 110 ? -14.387 -31.146 -9.232 1.00 39.62 107 GLY A N 1
ATOM 872 C CA . GLY A 1 110 ? -15.492 -31.936 -9.745 1.00 39.23 107 GLY A CA 1
ATOM 873 C C . GLY A 1 110 ? -16.571 -32.102 -8.679 1.00 36.85 107 GLY A C 1
ATOM 874 O O . GLY A 1 110 ? -17.377 -33.029 -8.733 1.00 41.44 107 GLY A O 1
ATOM 875 N N . ALA A 1 111 ? -16.585 -31.208 -7.698 1.00 28.63 108 ALA A N 1
ATOM 876 C CA . ALA A 1 111 ? -17.412 -31.403 -6.493 1.00 35.64 108 ALA A CA 1
ATOM 877 C C . ALA A 1 111 ? -18.899 -31.077 -6.669 1.00 37.16 108 ALA A C 1
ATOM 878 O O . ALA A 1 111 ? -19.737 -31.543 -5.869 1.00 39.41 108 ALA A O 1
ATOM 880 N N . ARG A 1 112 ? -19.228 -30.269 -7.671 1.00 32.77 109 ARG A N 1
ATOM 881 C CA . ARG A 1 112 ? -20.606 -29.810 -7.859 1.00 35.25 109 ARG A CA 1
ATOM 882 C C . ARG A 1 112 ? -21.003 -30.034 -9.320 1.00 49.16 109 ARG A C 1
ATOM 883 O O . ARG A 1 112 ? -21.834 -29.319 -9.888 1.00 50.75 109 ARG A O 1
ATOM 899 N N . VAL A 1 114 ? -22.103 -33.285 -12.023 1.00 89.72 111 VAL A N 1
ATOM 900 C CA . VAL A 1 114 ? -22.526 -34.684 -12.152 1.00 94.33 111 VAL A CA 1
ATOM 901 C C . VAL A 1 114 ? -21.687 -35.440 -13.186 1.00 98.64 111 VAL A C 1
ATOM 902 O O . VAL A 1 114 ? -20.643 -36.013 -12.870 1.00 101.57 111 VAL A O 1
#

Organism: Saccharomonospora viridis (strain ATCC 15386 / DSM 43017 / JCM 3036 / CCUG 5913 / NBRC 12207 / NCIMB 9602 / P101) (NCBI:txid471857)